Protein AF-A0A3D1PBE0-F1 (afdb_monomer_lite)

Structure (mmCIF, N/CA/C/O backbone):
data_AF-A0A3D1PBE0-F1
#
_entry.id   AF-A0A3D1PBE0-F1
#
loop_
_atom_site.group_PDB
_atom_site.id
_atom_site.type_symbol
_atom_site.label_atom_id
_atom_site.label_alt_id
_atom_site.label_comp_id
_atom_site.label_asym_id
_atom_site.label_entity_id
_atom_site.label_seq_id
_atom_site.pdbx_PDB_ins_code
_atom_site.Cartn_x
_atom_site.Cartn_y
_atom_site.Cartn_z
_atom_site.occupancy
_atom_site.B_iso_or_equiv
_atom_site.auth_seq_id
_atom_site.auth_comp_id
_atom_site.auth_asym_id
_atom_site.auth_atom_id
_atom_site.pdbx_PDB_model_num
ATOM 1 N N . MET A 1 1 ? 29.307 -0.727 -15.896 1.00 44.69 1 MET A N 1
ATOM 2 C CA . MET A 1 1 ? 28.280 -1.263 -14.972 1.00 44.69 1 MET A CA 1
ATOM 3 C C . MET A 1 1 ? 26.927 -0.732 -15.411 1.00 44.69 1 MET A C 1
ATOM 5 O O . MET A 1 1 ? 26.793 0.478 -15.527 1.00 44.69 1 MET A O 1
ATOM 9 N N . ALA A 1 2 ? 25.969 -1.600 -15.733 1.00 49.12 2 ALA A N 1
ATOM 10 C CA . ALA A 1 2 ? 24.649 -1.172 -16.19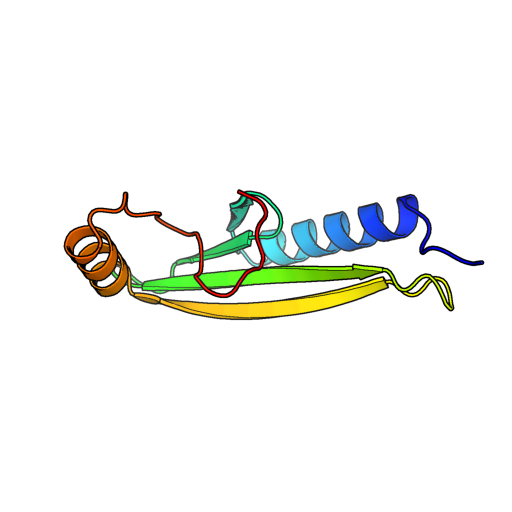1 1.00 49.12 2 ALA A CA 1
ATOM 11 C C . ALA A 1 2 ? 23.715 -1.047 -14.981 1.00 49.12 2 ALA A C 1
ATOM 13 O O . ALA A 1 2 ? 23.326 -2.048 -14.387 1.00 49.12 2 ALA A O 1
ATOM 14 N N . VAL A 1 3 ? 23.381 0.183 -14.607 1.00 58.66 3 VAL A N 1
ATOM 15 C CA . VAL A 1 3 ? 22.254 0.482 -13.714 1.00 58.66 3 VAL A CA 1
ATOM 16 C C . VAL A 1 3 ? 21.007 0.553 -14.594 1.00 58.66 3 VAL A C 1
ATOM 18 O O . VAL A 1 3 ? 21.090 1.034 -15.727 1.00 58.66 3 VAL A O 1
ATOM 21 N N . ALA A 1 4 ? 19.859 0.056 -14.121 1.00 64.31 4 ALA A N 1
ATOM 22 C CA . ALA A 1 4 ? 18.611 0.239 -14.859 1.00 64.31 4 ALA A CA 1
ATOM 23 C C . ALA A 1 4 ? 18.410 1.741 -15.114 1.00 64.31 4 ALA A C 1
ATOM 25 O O . ALA A 1 4 ? 18.462 2.543 -14.179 1.00 64.31 4 ALA A O 1
ATOM 26 N N . ARG A 1 5 ? 18.230 2.123 -16.383 1.00 80.19 5 ARG A N 1
ATOM 27 C CA . ARG A 1 5 ? 18.067 3.528 -16.776 1.00 80.19 5 ARG A CA 1
ATOM 28 C C . ARG A 1 5 ? 16.924 4.154 -15.979 1.00 80.19 5 ARG A C 1
ATOM 30 O O . ARG A 1 5 ? 15.857 3.549 -15.860 1.00 80.19 5 ARG A O 1
ATOM 37 N N . LYS A 1 6 ? 17.136 5.352 -15.433 1.00 82.56 6 LYS A N 1
ATOM 38 C CA . LYS A 1 6 ? 16.146 6.053 -14.598 1.00 82.56 6 LYS A CA 1
ATOM 39 C C . LYS A 1 6 ? 14.803 6.172 -15.321 1.00 82.56 6 LYS A C 1
ATOM 41 O O . LYS A 1 6 ? 13.757 5.984 -14.709 1.00 82.56 6 LYS A O 1
ATOM 46 N N . GLU A 1 7 ? 14.848 6.402 -16.627 1.00 86.56 7 GLU A N 1
ATOM 47 C CA . GLU A 1 7 ? 13.690 6.517 -17.510 1.00 86.56 7 GLU A CA 1
ATOM 48 C C . GLU A 1 7 ? 12.888 5.212 -17.563 1.00 86.56 7 GLU A C 1
ATOM 50 O O . GLU A 1 7 ? 11.663 5.244 -17.509 1.00 86.56 7 GLU A O 1
ATOM 55 N N . LEU A 1 8 ? 13.566 4.057 -17.601 1.00 85.31 8 LEU A N 1
ATOM 56 C CA . LEU A 1 8 ? 12.907 2.749 -17.557 1.00 85.31 8 LEU A CA 1
ATOM 57 C C . LEU A 1 8 ? 12.185 2.555 -16.223 1.00 85.31 8 LEU A C 1
ATOM 59 O O . LEU A 1 8 ? 11.035 2.129 -16.206 1.00 85.31 8 LEU A O 1
ATOM 63 N N . ILE A 1 9 ? 12.845 2.895 -15.113 1.00 86.44 9 ILE A N 1
ATOM 64 C CA . ILE A 1 9 ? 12.252 2.776 -13.777 1.00 86.44 9 ILE A CA 1
ATOM 65 C C . ILE A 1 9 ? 11.005 3.649 -13.675 1.00 86.44 9 ILE A C 1
ATOM 67 O O . ILE A 1 9 ? 9.961 3.168 -13.247 1.00 86.44 9 ILE A O 1
ATOM 71 N N . LEU A 1 10 ? 11.102 4.916 -14.081 1.00 88.75 10 LEU A N 1
ATOM 72 C CA . LEU A 1 10 ? 9.971 5.840 -14.047 1.00 88.75 10 LEU A CA 1
ATOM 73 C C . LEU A 1 10 ? 8.816 5.326 -14.904 1.00 88.75 10 LEU A C 1
ATOM 75 O O . LEU A 1 10 ? 7.704 5.213 -14.398 1.00 88.75 10 LEU A O 1
ATOM 79 N N . LYS A 1 11 ? 9.097 4.910 -16.143 1.00 92.12 11 LYS A N 1
ATOM 80 C CA . LYS A 1 11 ? 8.076 4.407 -17.063 1.00 92.12 11 LYS A CA 1
ATOM 81 C C . LYS A 1 11 ? 7.375 3.157 -16.531 1.00 92.12 11 LYS A C 1
ATOM 83 O O . LYS A 1 11 ? 6.153 3.073 -16.610 1.00 92.12 11 LYS A O 1
ATOM 88 N N . VAL A 1 12 ? 8.116 2.202 -15.963 1.00 91.50 12 VAL A N 1
ATOM 89 C CA . VAL A 1 12 ? 7.529 0.988 -15.367 1.00 91.50 12 VAL A CA 1
ATOM 90 C C . VAL A 1 12 ? 6.626 1.342 -14.186 1.00 91.50 12 VAL A C 1
ATOM 92 O O . VAL A 1 12 ? 5.503 0.846 -14.112 1.00 91.50 12 VAL A O 1
ATOM 95 N N . MET A 1 13 ? 7.076 2.215 -13.282 1.00 91.62 13 MET A N 1
ATOM 96 C CA . MET A 1 13 ? 6.284 2.597 -12.108 1.00 91.62 13 MET A CA 1
ATOM 97 C C . MET A 1 13 ? 5.045 3.420 -12.480 1.00 91.62 13 MET A C 1
ATOM 99 O O . MET A 1 13 ? 3.985 3.215 -11.893 1.00 91.62 13 MET A O 1
ATOM 103 N N . GLU A 1 14 ? 5.162 4.317 -13.459 1.00 94.31 14 GLU A N 1
ATOM 104 C CA . GLU A 1 14 ? 4.048 5.116 -13.970 1.00 94.31 14 GLU A CA 1
ATOM 105 C C . GLU A 1 14 ? 3.003 4.238 -14.660 1.00 94.31 14 GLU A C 1
ATOM 107 O O . GLU A 1 14 ? 1.832 4.295 -14.293 1.00 94.31 14 GLU A O 1
ATOM 112 N N . THR A 1 15 ? 3.435 3.358 -15.569 1.00 95.81 15 THR A N 1
ATOM 113 C CA . THR A 1 15 ? 2.534 2.422 -16.261 1.00 95.81 15 THR A CA 1
ATOM 114 C C . THR A 1 15 ? 1.827 1.522 -15.247 1.00 95.81 15 THR A C 1
ATOM 116 O O . THR A 1 15 ? 0.610 1.402 -15.263 1.00 95.81 15 THR A O 1
ATOM 119 N N . THR A 1 16 ? 2.564 0.962 -14.280 1.00 94.56 16 THR A N 1
ATOM 120 C CA . THR A 1 16 ? 1.965 0.116 -13.231 1.00 94.56 16 THR A CA 1
ATOM 121 C C . THR A 1 16 ? 0.939 0.890 -12.400 1.00 94.56 16 THR A C 1
ATOM 123 O O . THR A 1 16 ? -0.115 0.359 -12.061 1.00 94.56 16 THR A O 1
ATOM 126 N N . CYS A 1 17 ? 1.224 2.153 -12.073 1.00 95.62 17 CYS A N 1
ATOM 127 C CA . CYS A 1 17 ? 0.284 3.012 -11.363 1.00 95.62 17 CYS A CA 1
ATOM 128 C C . CYS A 1 17 ? -1.001 3.228 -12.172 1.00 95.62 17 CYS A C 1
ATOM 130 O O . CYS A 1 17 ? -2.088 3.087 -11.615 1.00 95.62 17 CYS A O 1
ATOM 132 N N . GLN A 1 18 ? -0.877 3.531 -13.467 1.00 97.12 18 GLN A N 1
ATOM 133 C CA . GLN A 1 18 ? -2.013 3.746 -14.365 1.00 97.12 18 GLN A CA 1
ATOM 134 C C . GLN A 1 18 ? -2.888 2.493 -14.466 1.00 97.12 18 GLN A C 1
ATOM 136 O O . GLN A 1 18 ? -4.092 2.589 -14.240 1.00 97.12 18 GLN A O 1
ATOM 141 N N . GLU A 1 19 ? -2.286 1.324 -14.692 1.00 96.69 19 GLU A N 1
ATOM 142 C CA . GLU A 1 19 ? -3.008 0.048 -14.800 1.00 96.69 19 GLU A CA 1
ATOM 143 C C . GLU A 1 19 ? -3.738 -0.319 -13.497 1.00 96.69 19 GLU A C 1
ATOM 145 O O . GLU A 1 19 ? -4.911 -0.689 -13.517 1.00 96.69 19 GLU A O 1
ATOM 150 N N . LEU A 1 20 ? -3.093 -0.149 -12.334 1.00 95.56 20 LEU A N 1
ATOM 151 C CA . LEU A 1 20 ? -3.741 -0.393 -11.038 1.00 95.56 20 LEU A CA 1
ATOM 152 C C . LEU A 1 20 ? -4.896 0.590 -10.782 1.00 95.56 20 LEU A C 1
ATOM 154 O O . LEU A 1 20 ? -5.947 0.192 -10.275 1.00 95.56 20 LEU A O 1
ATOM 158 N N . CYS A 1 21 ? -4.726 1.864 -11.142 1.00 96.12 21 CYS A N 1
ATOM 159 C CA . CYS A 1 21 ? -5.790 2.859 -11.012 1.00 96.12 21 CYS A CA 1
ATOM 160 C C . CYS A 1 21 ? -6.968 2.568 -11.952 1.00 96.12 21 CYS A C 1
ATOM 162 O O . CYS A 1 21 ? -8.117 2.730 -11.542 1.00 96.12 21 CYS A O 1
ATOM 164 N N . ALA A 1 22 ? -6.698 2.101 -13.174 1.00 97.12 22 ALA A N 1
ATOM 165 C CA . ALA A 1 22 ? -7.717 1.765 -14.166 1.00 97.12 22 ALA A CA 1
ATOM 166 C C . ALA A 1 22 ? -8.654 0.640 -13.696 1.00 97.12 22 ALA A C 1
ATOM 168 O O . ALA A 1 22 ? -9.846 0.672 -13.995 1.00 97.12 22 ALA A O 1
ATOM 169 N N . ILE A 1 23 ? -8.155 -0.304 -12.892 1.00 95.38 23 ILE A N 1
ATOM 170 C CA . ILE A 1 23 ? -8.971 -1.368 -12.281 1.00 95.38 23 ILE A CA 1
ATOM 171 C C . ILE A 1 23 ? -9.598 -0.968 -10.931 1.00 95.38 23 ILE A C 1
ATOM 173 O O . ILE A 1 23 ? -10.078 -1.819 -10.184 1.00 95.38 23 ILE A O 1
ATOM 177 N N . GLY A 1 24 ? -9.602 0.326 -10.595 1.00 94.25 24 GLY A N 1
ATOM 178 C CA . GLY A 1 24 ? -10.277 0.864 -9.411 1.00 94.25 24 GLY A CA 1
ATOM 179 C C . GLY A 1 24 ? -9.469 0.800 -8.112 1.00 94.25 24 GLY A C 1
ATOM 180 O O . GLY A 1 24 ? -10.016 1.062 -7.038 1.00 94.25 24 GLY A O 1
ATOM 181 N N . ILE A 1 25 ? -8.171 0.481 -8.171 1.00 95.75 25 ILE A N 1
ATOM 182 C CA . ILE A 1 25 ? -7.302 0.517 -6.992 1.00 95.75 25 ILE A CA 1
ATOM 183 C C . ILE A 1 25 ? -6.784 1.944 -6.793 1.00 95.75 25 ILE A C 1
ATOM 185 O O . ILE A 1 25 ? -6.152 2.543 -7.656 1.00 95.75 25 ILE A O 1
ATOM 189 N N . GLN A 1 26 ? -7.003 2.501 -5.606 1.00 95.94 26 GLN A N 1
ATOM 190 C CA . GLN A 1 26 ? -6.633 3.872 -5.294 1.00 95.94 26 GLN A CA 1
ATOM 191 C C . GLN A 1 26 ? -5.157 3.991 -4.902 1.00 95.94 26 GLN A C 1
ATOM 193 O O . GLN A 1 26 ? -4.711 3.394 -3.917 1.00 95.94 26 GLN A O 1
ATOM 198 N N . LYS A 1 27 ? -4.413 4.849 -5.605 1.00 95.25 27 LYS A N 1
ATOM 199 C CA . LYS A 1 27 ? -3.054 5.248 -5.223 1.00 95.25 27 LYS A CA 1
ATOM 200 C C . LYS A 1 27 ? -3.039 5.987 -3.873 1.00 95.25 27 LYS A C 1
ATOM 202 O O . LYS A 1 27 ? -3.850 6.877 -3.622 1.00 95.25 27 LYS A O 1
ATOM 207 N N . ARG A 1 28 ? -2.090 5.627 -3.001 1.00 93.44 28 ARG A N 1
ATOM 208 C CA . ARG A 1 28 ? -1.770 6.314 -1.730 1.00 93.44 28 ARG A CA 1
ATOM 209 C C . ARG A 1 28 ? -0.384 6.965 -1.798 1.00 93.44 28 ARG A C 1
ATOM 211 O O . ARG A 1 28 ? 0.065 7.338 -2.876 1.00 93.44 28 ARG A O 1
ATOM 218 N N . SER A 1 29 ? 0.325 7.085 -0.677 1.00 89.12 29 SER A N 1
ATOM 219 C CA . SER A 1 29 ? 1.718 7.556 -0.661 1.00 89.12 29 SER A CA 1
ATOM 220 C C . SER A 1 29 ? 2.692 6.538 -1.284 1.00 89.12 29 SER A C 1
ATOM 222 O O . SER A 1 29 ? 2.380 5.348 -1.386 1.00 89.12 29 SER 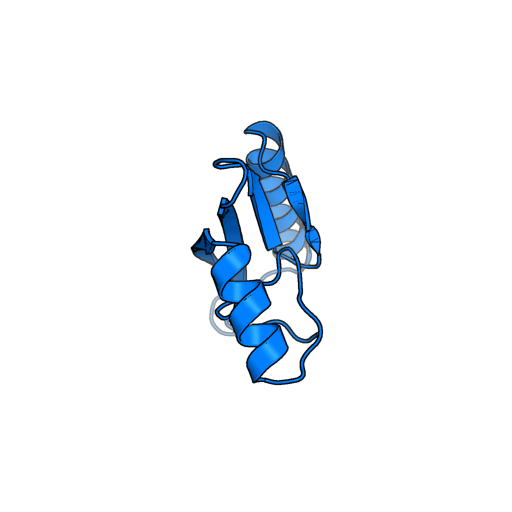A O 1
ATOM 224 N N . GLY A 1 30 ? 3.864 6.999 -1.729 1.00 88.00 30 GLY A N 1
ATOM 225 C CA . GLY A 1 30 ? 4.974 6.157 -2.197 1.00 88.00 30 GLY A CA 1
ATOM 226 C C . GLY A 1 30 ? 4.568 5.160 -3.282 1.00 88.00 30 GLY A C 1
ATOM 227 O O . GLY A 1 30 ? 4.016 5.550 -4.304 1.00 88.00 30 GLY A O 1
ATOM 228 N N . ASN A 1 31 ? 4.760 3.866 -3.027 1.00 90.56 31 ASN A N 1
ATOM 229 C CA . ASN A 1 31 ? 4.338 2.767 -3.905 1.00 90.56 31 ASN A CA 1
ATOM 230 C C . ASN A 1 31 ? 3.176 1.948 -3.322 1.00 90.56 31 ASN A C 1
ATOM 232 O O . ASN A 1 31 ? 3.050 0.757 -3.596 1.00 90.56 31 ASN A O 1
ATOM 236 N N . ILE A 1 32 ? 2.353 2.585 -2.487 1.00 92.69 32 ILE A N 1
ATOM 237 C CA . ILE A 1 32 ? 1.215 1.961 -1.812 1.00 92.69 32 ILE A CA 1
ATOM 238 C C . ILE A 1 32 ? -0.065 2.273 -2.580 1.00 92.69 32 ILE A C 1
ATOM 240 O O . ILE A 1 32 ? -0.286 3.411 -3.016 1.00 92.69 32 ILE A O 1
ATOM 244 N N . PHE A 1 33 ? -0.908 1.261 -2.706 1.00 94.94 33 PHE A N 1
ATOM 245 C CA . PHE A 1 33 ? -2.210 1.289 -3.345 1.00 94.94 33 PHE A CA 1
ATOM 246 C C . PHE A 1 33 ? -3.210 0.548 -2.458 1.00 94.94 33 PHE A C 1
ATOM 248 O O . PHE A 1 33 ? -2.844 -0.399 -1.764 1.00 94.94 33 PHE A O 1
ATOM 255 N N . THR A 1 34 ? -4.469 0.971 -2.461 1.00 95.88 34 THR A N 1
ATOM 256 C CA . THR A 1 34 ? -5.522 0.363 -1.638 1.00 95.88 34 THR A CA 1
ATOM 257 C C . THR A 1 34 ? -6.825 0.256 -2.395 1.00 95.88 34 THR A C 1
ATOM 259 O O . THR A 1 34 ? -7.150 1.142 -3.179 1.00 95.88 34 THR A O 1
ATOM 262 N N . PHE A 1 35 ? -7.626 -0.742 -2.065 1.00 95.12 35 PHE A N 1
ATOM 263 C CA . PHE A 1 35 ? -9.001 -0.860 -2.526 1.00 95.12 35 PHE A CA 1
ATOM 264 C C . PHE A 1 35 ? -9.889 -1.283 -1.356 1.00 95.12 35 PHE A C 1
ATOM 266 O O . PHE A 1 35 ? -9.444 -1.937 -0.409 1.00 95.12 35 PHE A O 1
ATOM 273 N N . LYS A 1 36 ? -11.146 -0.844 -1.373 1.00 94.50 36 LYS A N 1
ATOM 274 C CA . LYS A 1 36 ? -12.090 -1.140 -0.294 1.00 94.50 36 LYS A CA 1
ATOM 275 C C . LYS A 1 36 ? -12.630 -2.556 -0.478 1.00 94.50 36 LYS A C 1
ATOM 277 O O . LYS A 1 36 ? -13.155 -2.860 -1.541 1.00 94.50 36 LYS A O 1
ATOM 282 N N . LEU A 1 37 ? -12.527 -3.390 0.556 1.00 93.75 37 LEU A N 1
ATOM 283 C CA . LEU A 1 37 ? -13.152 -4.716 0.564 1.00 93.75 37 LEU A CA 1
ATOM 284 C C . LEU A 1 37 ? -14.541 -4.640 1.196 1.00 93.75 37 LEU A C 1
ATOM 286 O O . LEU A 1 37 ? -15.526 -5.071 0.610 1.00 93.75 37 LEU A O 1
ATOM 290 N N . ASN A 1 38 ? -14.627 -4.048 2.389 1.00 94.12 38 ASN A N 1
ATOM 291 C CA . ASN A 1 38 ? -15.886 -3.818 3.092 1.00 94.12 38 ASN A CA 1
ATOM 292 C C . ASN A 1 38 ? -15.761 -2.598 4.033 1.00 94.12 38 ASN A C 1
ATOM 294 O O . ASN A 1 38 ? -14.930 -1.715 3.807 1.00 94.12 38 ASN A O 1
ATOM 298 N N . LYS A 1 39 ? -16.637 -2.477 5.039 1.00 90.69 39 LYS A N 1
ATOM 299 C CA . LYS A 1 39 ? -16.616 -1.357 6.000 1.00 90.69 39 LYS A CA 1
ATOM 300 C C . LYS A 1 39 ? -15.437 -1.420 6.982 1.00 90.69 39 LYS A C 1
ATOM 302 O O . LYS A 1 39 ? -15.039 -0.381 7.494 1.00 90.69 39 LYS A O 1
ATOM 307 N N . GLU A 1 40 ? -14.885 -2.603 7.218 1.00 93.00 40 GLU A N 1
ATOM 308 C CA . GLU A 1 40 ? -13.892 -2.879 8.263 1.00 93.00 40 GLU A CA 1
ATOM 309 C C . GLU A 1 40 ? -12.513 -3.235 7.698 1.00 93.00 40 GLU A C 1
ATOM 311 O O . GLU A 1 40 ? -11.508 -3.099 8.394 1.00 93.00 40 GLU A O 1
ATOM 316 N N . ALA A 1 41 ? -12.452 -3.662 6.436 1.00 93.69 41 ALA A N 1
ATOM 317 C CA . ALA A 1 41 ? -11.246 -4.152 5.793 1.00 93.69 41 ALA A CA 1
ATOM 318 C C . ALA A 1 41 ? -10.918 -3.404 4.497 1.00 93.69 41 ALA A C 1
ATOM 320 O O . ALA A 1 41 ? -11.791 -3.074 3.682 1.00 93.69 41 ALA A O 1
ATOM 321 N N . ILE A 1 42 ? -9.620 -3.204 4.283 1.00 95.19 42 ILE A N 1
ATOM 322 C CA . ILE A 1 42 ? -9.056 -2.734 3.018 1.00 95.19 42 ILE A CA 1
ATOM 323 C C . ILE A 1 42 ? -8.105 -3.787 2.451 1.00 95.19 42 ILE A C 1
ATOM 325 O O . ILE A 1 42 ? -7.381 -4.449 3.194 1.00 95.19 42 ILE A O 1
ATOM 329 N N . GLY A 1 43 ? -8.097 -3.929 1.132 1.00 93.94 43 GLY A N 1
ATOM 330 C CA . GLY A 1 43 ? -7.022 -4.596 0.414 1.00 93.94 43 GLY A CA 1
ATOM 331 C C . GLY A 1 43 ? -5.926 -3.588 0.092 1.00 93.94 43 GLY A C 1
ATOM 332 O O . GLY A 1 43 ? -6.203 -2.397 -0.092 1.00 93.94 43 GLY A O 1
ATOM 333 N N . TRP A 1 44 ? -4.680 -4.041 0.027 1.00 93.56 44 TRP A N 1
ATOM 334 C CA . TRP A 1 44 ? -3.556 -3.187 -0.331 1.00 93.56 44 TRP A CA 1
ATOM 335 C C . TRP A 1 44 ? -2.558 -3.898 -1.242 1.00 93.56 44 TRP A C 1
ATOM 337 O O . TRP A 1 44 ? -2.421 -5.121 -1.216 1.00 93.56 44 TRP A O 1
ATOM 347 N N . VAL A 1 45 ? -1.868 -3.092 -2.048 1.00 93.00 45 VAL A N 1
ATOM 348 C CA . VAL A 1 45 ? -0.751 -3.492 -2.907 1.00 93.00 45 VAL A CA 1
ATOM 349 C C . VAL A 1 45 ? 0.401 -2.523 -2.664 1.00 93.00 45 VAL A C 1
ATOM 351 O O . VAL A 1 45 ? 0.234 -1.306 -2.743 1.00 93.00 45 VAL A O 1
ATOM 354 N N . GLY A 1 46 ? 1.569 -3.059 -2.343 1.00 92.19 46 GLY A N 1
ATOM 355 C CA . GLY A 1 46 ? 2.820 -2.343 -2.162 1.00 92.19 46 GLY A CA 1
ATOM 356 C C . GLY A 1 46 ? 3.844 -2.780 -3.184 1.00 92.19 46 GLY A C 1
ATOM 357 O O . GLY A 1 46 ? 4.119 -3.968 -3.287 1.00 92.19 46 GLY A O 1
ATOM 358 N N . LEU A 1 47 ? 4.441 -1.846 -3.919 1.00 90.44 47 LEU A N 1
ATOM 359 C CA . LEU A 1 47 ? 5.475 -2.186 -4.897 1.00 90.44 47 LEU A CA 1
ATOM 360 C C . LEU A 1 47 ? 6.865 -1.896 -4.327 1.00 90.44 47 LEU A C 1
ATOM 362 O O . LEU A 1 47 ? 7.323 -0.748 -4.295 1.00 90.44 47 LEU A O 1
ATOM 366 N N . ASN A 1 48 ? 7.548 -2.957 -3.907 1.00 86.88 48 ASN A N 1
ATOM 367 C CA . ASN A 1 48 ? 8.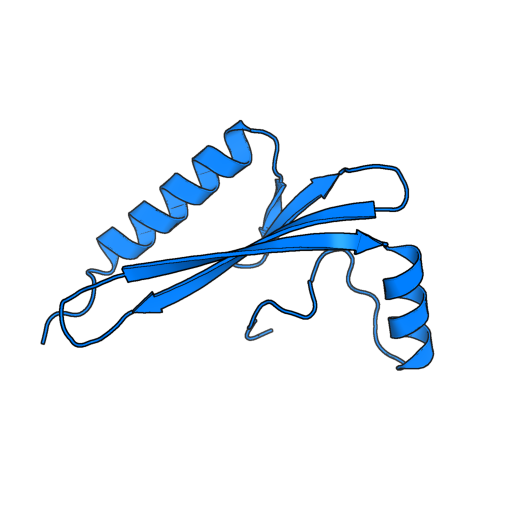967 -2.900 -3.582 1.00 86.88 48 ASN A CA 1
ATOM 368 C C . ASN A 1 48 ? 9.773 -2.954 -4.883 1.00 86.88 48 ASN A C 1
ATOM 370 O O . ASN A 1 48 ? 9.418 -3.685 -5.807 1.00 86.88 48 ASN A O 1
ATOM 374 N N . ARG A 1 49 ? 10.876 -2.206 -4.962 1.00 85.56 49 ARG A N 1
ATOM 375 C CA . ARG A 1 49 ? 11.777 -2.250 -6.120 1.00 85.56 49 ARG A CA 1
ATOM 376 C C . ARG A 1 49 ? 13.210 -2.518 -5.693 1.00 85.56 49 ARG A C 1
ATOM 378 O O . ARG A 1 49 ? 13.675 -1.953 -4.708 1.00 85.56 49 ARG A O 1
ATOM 385 N N . ALA A 1 50 ? 13.915 -3.311 -6.486 1.00 81.38 50 ALA A N 1
ATOM 386 C CA . ALA A 1 50 ? 15.354 -3.480 -6.386 1.00 81.38 50 ALA A CA 1
ATOM 387 C C . ALA A 1 50 ? 15.988 -3.190 -7.747 1.00 81.38 50 ALA A C 1
ATOM 389 O O . ALA A 1 50 ? 15.546 -3.702 -8.777 1.00 81.38 50 ALA A O 1
ATOM 390 N N . VAL A 1 51 ? 17.035 -2.368 -7.744 1.00 75.69 51 VAL A N 1
ATOM 391 C CA . VAL A 1 51 ? 17.868 -2.115 -8.921 1.00 75.69 51 VAL A CA 1
ATOM 392 C C . VAL A 1 51 ? 19.198 -2.803 -8.663 1.00 75.69 51 VAL A C 1
ATOM 394 O O . VAL A 1 51 ? 19.929 -2.407 -7.756 1.00 75.69 51 VAL A O 1
ATOM 397 N N . A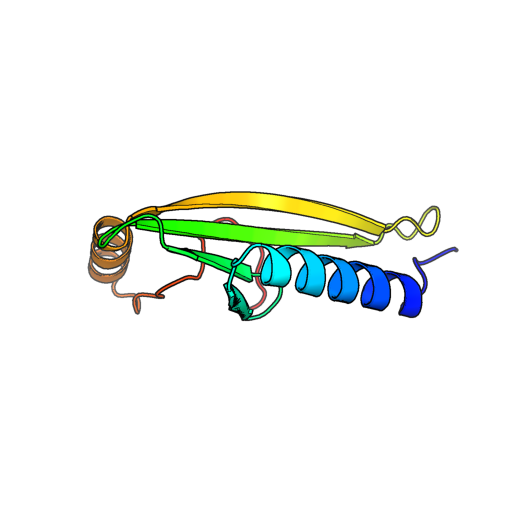RG A 1 52 ? 19.500 -3.873 -9.404 1.00 68.31 52 ARG A N 1
ATOM 398 C CA . ARG A 1 52 ? 20.799 -4.547 -9.283 1.00 68.31 52 ARG A CA 1
ATOM 399 C C . ARG A 1 52 ? 21.802 -3.884 -10.227 1.00 68.31 52 ARG A C 1
ATOM 401 O O . ARG A 1 52 ? 21.535 -3.735 -11.415 1.00 68.31 52 ARG A O 1
ATOM 408 N N . ASN A 1 53 ? 22.973 -3.528 -9.693 1.00 58.25 53 ASN A N 1
ATOM 409 C CA . ASN A 1 53 ? 24.066 -2.889 -10.446 1.00 58.25 53 ASN A CA 1
ATOM 410 C C . ASN A 1 53 ? 24.729 -3.825 -11.482 1.00 58.25 53 ASN A C 1
ATOM 412 O O . ASN A 1 53 ? 25.443 -3.362 -12.373 1.00 58.25 53 ASN A O 1
ATOM 416 N N . TYR A 1 54 ? 24.477 -5.136 -11.383 1.00 52.78 54 TYR A N 1
ATOM 417 C CA . TYR A 1 54 ? 24.892 -6.143 -12.357 1.00 52.78 54 TYR A CA 1
ATOM 418 C C . TYR A 1 54 ? 23.712 -6.484 -13.279 1.00 52.78 54 TYR A C 1
ATOM 420 O O . TYR A 1 54 ? 22.773 -7.161 -12.867 1.00 52.78 54 TYR A O 1
ATOM 428 N N . GLY A 1 55 ? 23.763 -5.989 -14.520 1.00 60.53 55 GLY A N 1
ATOM 429 C CA . GLY A 1 55 ? 22.834 -6.361 -15.597 1.00 60.53 55 GLY A CA 1
ATOM 430 C C . GLY A 1 55 ? 21.716 -5.364 -15.922 1.00 60.53 55 GLY A C 1
ATOM 431 O O . GLY A 1 55 ? 20.886 -5.669 -16.769 1.00 60.53 55 GLY A O 1
ATOM 432 N N . GLY A 1 56 ? 21.665 -4.182 -15.294 1.00 68.06 56 GLY A N 1
ATOM 433 C CA . GLY A 1 56 ? 20.662 -3.156 -15.622 1.00 68.06 56 GLY A CA 1
ATOM 434 C C . GLY A 1 56 ? 19.220 -3.572 -15.323 1.00 68.06 56 GLY A C 1
ATOM 435 O O . GLY A 1 56 ? 18.287 -3.028 -15.912 1.00 68.06 56 GLY A O 1
ATOM 436 N N . LEU A 1 57 ? 19.041 -4.548 -14.432 1.00 78.19 57 LEU A N 1
ATOM 437 C CA . LEU A 1 57 ? 17.770 -5.222 -14.207 1.00 78.19 57 LEU A CA 1
ATOM 438 C C . LEU A 1 57 ? 16.973 -4.510 -13.107 1.00 78.19 57 LEU A C 1
ATOM 440 O O . LEU A 1 57 ? 17.456 -4.317 -11.986 1.00 78.19 57 LEU A O 1
ATOM 444 N N . LEU A 1 58 ? 15.746 -4.118 -13.448 1.00 85.00 58 LEU A N 1
ATOM 445 C CA . LEU A 1 58 ? 14.748 -3.621 -12.508 1.00 85.00 58 LEU A CA 1
ATOM 446 C C . LEU A 1 58 ? 13.878 -4.795 -12.061 1.00 85.00 58 LEU A C 1
ATOM 448 O O . LEU A 1 58 ? 13.160 -5.373 -12.871 1.00 85.00 58 LEU A O 1
ATOM 452 N N . ALA A 1 59 ? 13.922 -5.121 -10.772 1.00 85.38 59 ALA A N 1
ATOM 453 C CA . ALA A 1 59 ? 12.991 -6.057 -10.159 1.00 85.38 59 ALA A CA 1
ATOM 454 C C . ALA A 1 59 ? 11.914 -5.273 -9.403 1.00 85.38 59 ALA A C 1
ATOM 456 O O . ALA A 1 59 ? 12.238 -4.432 -8.560 1.00 85.38 59 ALA A O 1
ATOM 457 N N . VAL A 1 60 ? 10.645 -5.560 -9.691 1.00 87.44 60 VAL A N 1
ATOM 458 C CA . VAL A 1 60 ? 9.490 -5.034 -8.955 1.00 87.44 60 VAL A CA 1
ATOM 459 C C . VAL A 1 60 ? 8.801 -6.210 -8.277 1.00 87.44 60 VAL A C 1
ATOM 461 O O . VAL A 1 60 ? 8.437 -7.174 -8.942 1.00 87.44 60 VAL A O 1
ATOM 464 N N . ASN A 1 61 ? 8.648 -6.139 -6.958 1.00 88.62 61 A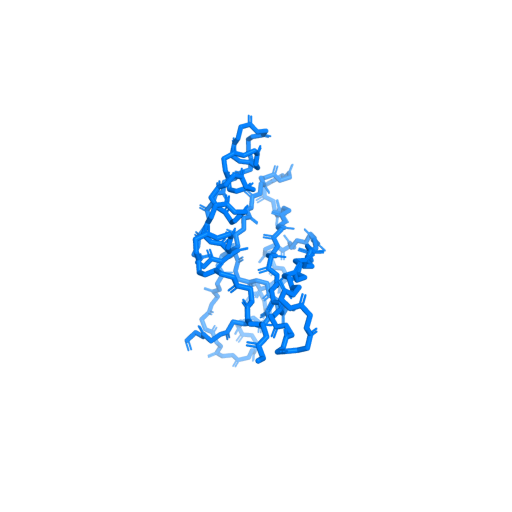SN A N 1
ATOM 465 C CA . ASN A 1 61 ? 7.956 -7.144 -6.165 1.00 88.62 61 ASN A CA 1
ATOM 466 C C . ASN A 1 61 ? 6.645 -6.553 -5.625 1.00 88.62 61 ASN A C 1
ATOM 468 O O . ASN A 1 61 ? 6.705 -5.677 -4.750 1.00 88.62 61 ASN A O 1
ATOM 472 N N . PRO A 1 62 ? 5.480 -6.997 -6.125 1.00 90.12 62 PRO A N 1
ATOM 473 C CA . PRO A 1 62 ? 4.208 -6.651 -5.523 1.00 90.12 62 PRO A CA 1
ATOM 474 C C . PRO A 1 62 ? 4.017 -7.445 -4.228 1.00 90.12 62 PRO A C 1
ATOM 476 O O . PRO A 1 62 ? 3.961 -8.671 -4.226 1.00 90.12 62 PRO A O 1
ATOM 479 N N . VAL A 1 63 ? 3.875 -6.735 -3.118 1.00 90.50 63 VAL A N 1
ATOM 480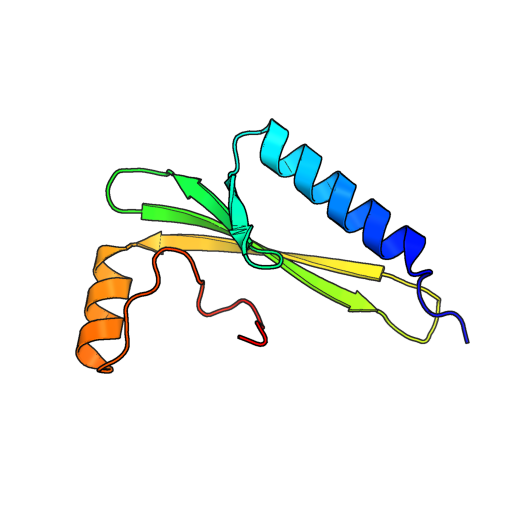 C CA . VAL A 1 63 ? 3.407 -7.294 -1.851 1.00 90.50 63 VAL A CA 1
ATOM 481 C C . VAL A 1 63 ? 1.938 -6.937 -1.721 1.00 90.50 63 VAL A C 1
ATOM 483 O O . VAL A 1 63 ? 1.576 -5.767 -1.822 1.00 90.50 63 VAL A O 1
ATOM 486 N N . VAL A 1 64 ? 1.088 -7.937 -1.535 1.00 91.00 64 VAL A N 1
ATOM 487 C CA . VAL A 1 64 ? -0.360 -7.750 -1.436 1.00 91.00 64 VAL A CA 1
ATOM 488 C C . VAL A 1 64 ? -0.860 -8.253 -0.095 1.00 91.00 64 VAL A C 1
ATOM 490 O O . VAL A 1 64 ? -0.278 -9.165 0.491 1.00 91.00 64 VAL A O 1
ATOM 493 N N . GLY A 1 65 ? -1.949 -7.674 0.394 1.00 91.44 65 GLY A N 1
ATOM 494 C CA . GLY A 1 65 ? -2.546 -8.133 1.637 1.00 91.44 65 GLY A CA 1
ATOM 495 C C . GLY A 1 65 ? -3.914 -7.541 1.917 1.00 91.44 65 GLY A C 1
ATOM 496 O O . GLY A 1 65 ? -4.417 -6.675 1.199 1.00 91.44 65 GLY A O 1
ATOM 497 N N . VAL A 1 66 ? -4.499 -8.022 3.007 1.00 92.31 66 VAL A N 1
ATOM 498 C CA . VAL A 1 66 ? -5.748 -7.522 3.579 1.00 92.31 66 VAL A CA 1
ATOM 499 C C . VAL A 1 66 ? -5.438 -6.949 4.953 1.00 92.31 66 VAL A C 1
ATOM 501 O O . VAL A 1 66 ? -4.672 -7.531 5.716 1.00 92.31 66 VAL A O 1
ATOM 504 N N . ARG A 1 67 ? -6.025 -5.795 5.258 1.00 91.62 67 ARG A N 1
ATOM 505 C CA . ARG A 1 67 ? -5.854 -5.082 6.521 1.00 91.62 67 ARG A CA 1
ATOM 506 C C . ARG A 1 67 ? -7.217 -4.868 7.164 1.00 91.62 67 ARG A C 1
ATOM 508 O O . ARG A 1 67 ? -8.044 -4.134 6.620 1.00 91.62 67 ARG A O 1
ATOM 515 N N . TYR A 1 68 ? -7.431 -5.489 8.322 1.00 92.94 68 TYR A N 1
ATOM 516 C CA . TYR A 1 68 ? -8.590 -5.233 9.176 1.00 92.94 68 TYR A CA 1
ATOM 517 C C . TYR A 1 68 ? -8.319 -4.002 10.038 1.00 92.94 68 TYR A C 1
ATOM 519 O O . TYR A 1 68 ? -7.464 -4.014 10.920 1.00 92.94 68 TYR A O 1
ATOM 527 N N . GLN A 1 69 ? -9.052 -2.924 9.782 1.00 91.75 69 GLN A N 1
ATOM 528 C CA . GLN A 1 69 ? -8.757 -1.611 10.355 1.00 91.75 69 GLN A CA 1
ATOM 529 C C . GLN A 1 69 ? -8.974 -1.564 11.867 1.00 91.75 69 GLN A C 1
ATOM 531 O O . GLN A 1 69 ? -8.273 -0.829 12.556 1.00 91.75 69 GLN A O 1
ATOM 536 N N . ILE A 1 70 ? -9.918 -2.356 12.384 1.00 92.31 70 ILE A N 1
ATOM 537 C CA . ILE A 1 70 ? -10.198 -2.437 13.823 1.00 92.31 70 ILE A CA 1
ATOM 538 C C . ILE A 1 70 ? -8.987 -3.008 14.563 1.00 92.31 70 ILE A C 1
ATOM 540 O O . ILE A 1 70 ? -8.519 -2.388 15.511 1.00 92.31 70 ILE A O 1
ATOM 544 N N . ILE A 1 71 ? -8.435 -4.127 14.082 1.00 91.56 71 ILE A N 1
ATOM 545 C CA . ILE A 1 71 ? -7.264 -4.777 14.689 1.00 91.56 71 ILE A CA 1
ATOM 546 C C . ILE A 1 71 ? -6.076 -3.815 14.698 1.00 91.56 71 ILE A C 1
ATOM 548 O O . ILE A 1 71 ? -5.428 -3.620 15.718 1.00 91.56 71 ILE A O 1
ATOM 552 N N . GLU A 1 72 ? -5.826 -3.159 13.572 1.00 91.44 72 GLU A N 1
ATOM 553 C CA . GLU A 1 72 ? -4.711 -2.226 13.424 1.00 91.44 72 GLU A CA 1
ATOM 554 C C . GLU A 1 72 ? -4.842 -0.984 14.303 1.00 91.44 72 GLU A C 1
ATOM 556 O O . GLU A 1 72 ? -3.844 -0.463 14.798 1.00 91.44 72 GLU A O 1
ATOM 561 N N . LYS A 1 73 ? -6.071 -0.503 14.508 1.00 91.69 73 LYS A N 1
ATOM 562 C CA . LYS A 1 73 ? -6.343 0.583 15.445 1.00 91.69 73 LYS A CA 1
ATOM 563 C C . LYS A 1 73 ? -6.069 0.136 16.881 1.00 91.69 73 LYS A C 1
ATOM 565 O O . LYS A 1 73 ? -5.351 0.830 17.587 1.00 91.69 73 LYS A O 1
ATOM 570 N N . THR A 1 74 ? -6.560 -1.040 17.274 1.00 93.44 74 THR A N 1
ATOM 571 C CA . THR A 1 74 ? -6.309 -1.610 18.604 1.00 93.44 74 THR A CA 1
ATOM 572 C C . THR A 1 74 ? -4.817 -1.811 18.869 1.00 93.44 74 THR A C 1
ATOM 574 O O . THR A 1 74 ? -4.341 -1.464 19.944 1.00 93.44 74 THR A O 1
ATOM 577 N N . LEU A 1 75 ? -4.061 -2.320 17.891 1.00 91.62 75 LEU A N 1
ATOM 578 C CA . LEU A 1 75 ? -2.610 -2.475 18.015 1.00 91.62 75 LEU A CA 1
ATOM 579 C C . LEU A 1 75 ? -1.904 -1.125 18.178 1.00 91.62 75 LEU A C 1
ATOM 581 O O . LEU A 1 75 ? -1.049 -0.992 19.047 1.00 91.62 75 LEU A O 1
ATOM 585 N N . ALA A 1 76 ? -2.286 -0.112 17.394 1.00 90.75 76 ALA A N 1
ATOM 586 C CA . ALA A 1 76 ? -1.724 1.230 17.532 1.00 90.75 76 ALA A CA 1
ATOM 587 C C . ALA A 1 76 ? -1.987 1.822 18.929 1.00 90.75 76 ALA A C 1
ATOM 589 O O . ALA A 1 76 ? -1.067 2.370 19.533 1.00 90.75 76 ALA A O 1
ATOM 590 N N . ASP A 1 77 ? -3.202 1.648 19.458 1.00 93.94 77 ASP A N 1
ATOM 591 C CA . ASP A 1 77 ? -3.578 2.113 20.796 1.00 93.94 77 ASP A CA 1
ATOM 592 C C . ASP A 1 77 ? -2.756 1.404 21.893 1.00 93.94 77 ASP A C 1
ATOM 594 O O . ASP A 1 77 ? -2.234 2.067 22.789 1.00 93.94 77 ASP A O 1
ATOM 598 N N . ILE A 1 78 ? -2.572 0.079 21.796 1.00 95.94 78 ILE A N 1
ATOM 599 C CA . ILE A 1 78 ? -1.744 -0.709 22.733 1.00 95.94 78 ILE A CA 1
ATOM 600 C C . ILE A 1 78 ? -0.278 -0.259 22.698 1.00 95.94 78 ILE A C 1
ATOM 602 O O . ILE A 1 78 ? 0.368 -0.159 23.738 1.00 95.94 78 ILE A O 1
ATOM 606 N N . GLU A 1 79 ? 0.256 0.025 21.510 1.00 93.31 79 GLU A N 1
ATOM 607 C CA . GLU A 1 79 ? 1.644 0.461 21.335 1.00 93.31 79 GLU A CA 1
ATOM 608 C C . GLU A 1 79 ? 1.864 1.954 21.642 1.00 93.31 79 GLU A C 1
ATOM 610 O O . GLU A 1 79 ? 2.996 2.433 21.553 1.00 93.31 79 GLU A O 1
ATOM 615 N N . GLY A 1 80 ? 0.807 2.713 21.956 1.00 92.69 80 GLY A N 1
ATOM 616 C CA . GLY A 1 80 ? 0.883 4.167 22.130 1.00 92.69 80 GLY A CA 1
ATOM 617 C C . GLY A 1 80 ? 1.270 4.914 20.846 1.00 92.69 80 GLY A C 1
ATOM 618 O O . GLY A 1 80 ? 1.833 6.009 20.903 1.00 92.69 80 GLY A O 1
ATOM 619 N N . LYS A 1 81 ? 1.005 4.325 19.674 1.00 91.06 81 LYS A N 1
ATOM 620 C CA . LYS A 1 81 ? 1.324 4.891 18.358 1.00 91.06 81 LYS A CA 1
ATOM 621 C C . LYS A 1 81 ? 0.087 5.488 17.699 1.00 91.06 81 LYS A C 1
ATOM 623 O O . LYS A 1 81 ? -1.049 5.090 17.932 1.00 91.06 81 LYS A O 1
ATOM 628 N N . LYS A 1 82 ? 0.308 6.430 16.781 1.00 89.75 82 LYS A N 1
ATOM 629 C CA . LYS A 1 82 ? -0.769 6.975 15.950 1.00 89.75 82 LYS A CA 1
ATOM 630 C C . LYS A 1 82 ? -1.213 5.943 14.911 1.00 89.75 82 LYS A C 1
ATOM 632 O O . LYS A 1 82 ? -0.402 5.482 14.110 1.00 89.75 82 LYS A O 1
ATOM 637 N N . PHE A 1 83 ? -2.511 5.648 14.867 1.00 90.06 83 PHE A N 1
ATOM 638 C CA . PHE A 1 83 ? -3.096 4.799 13.828 1.00 90.06 83 PHE A CA 1
ATOM 639 C C . PHE A 1 83 ? -2.858 5.369 12.419 1.00 90.06 83 PHE A C 1
ATOM 641 O O . PHE A 1 83 ? -3.121 6.546 12.152 1.00 90.06 83 PHE A O 1
ATOM 648 N N . HIS A 1 84 ? -2.428 4.505 11.495 1.00 87.81 84 HIS A N 1
ATOM 649 C CA . HIS A 1 84 ? -2.298 4.825 10.077 1.00 87.81 84 HIS A CA 1
ATOM 650 C C . HIS A 1 84 ? -3.338 4.057 9.256 1.00 87.81 84 HIS A C 1
ATOM 652 O O . HIS A 1 84 ? -3.421 2.831 9.306 1.00 87.81 84 HIS A O 1
ATOM 658 N N . SER A 1 85 ? -4.105 4.775 8.436 1.00 87.50 85 SER A N 1
ATOM 659 C CA . SER A 1 85 ? -5.279 4.223 7.744 1.00 87.50 85 SER A CA 1
ATOM 660 C C . SER A 1 85 ? -4.979 3.306 6.554 1.00 87.50 85 SER A C 1
ATOM 662 O O . SER A 1 85 ? -5.901 2.699 6.017 1.00 87.50 85 SER A O 1
ATOM 664 N N . TYR A 1 86 ? -3.726 3.207 6.107 1.00 84.88 86 TYR A N 1
ATOM 665 C CA . TYR A 1 86 ? -3.366 2.441 4.908 1.00 84.88 86 TYR A CA 1
ATOM 666 C C . TYR A 1 86 ? -1.901 2.006 4.831 1.00 84.88 86 TYR A C 1
ATOM 668 O O . TYR A 1 86 ? -1.524 1.406 3.830 1.00 84.88 86 TYR A O 1
ATOM 676 N N . LEU A 1 87 ? -1.059 2.338 5.815 1.00 81.06 87 LEU A N 1
ATOM 677 C CA . LEU A 1 87 ? 0.344 1.937 5.809 1.00 81.06 87 LEU A CA 1
ATOM 678 C C . LEU A 1 87 ? 0.436 0.481 6.292 1.00 81.06 87 LEU A C 1
ATOM 680 O O . LEU A 1 87 ? 0.116 0.218 7.455 1.00 81.06 87 LEU A O 1
ATOM 684 N N . PRO A 1 88 ? 0.826 -0.468 5.432 1.00 70.38 88 PRO A N 1
ATOM 685 C CA . PRO A 1 88 ? 0.958 -1.859 5.828 1.00 70.38 88 PRO A CA 1
ATOM 686 C C . PRO A 1 88 ? 2.291 -2.103 6.558 1.00 70.38 88 PRO A C 1
ATOM 688 O O . PRO A 1 88 ? 3.285 -1.443 6.251 1.00 70.38 88 PRO A O 1
ATOM 691 N N . PRO A 1 89 ? 2.346 -3.084 7.474 1.00 63.31 89 PRO A N 1
ATOM 692 C CA . PRO A 1 89 ? 3.538 -3.365 8.281 1.00 63.31 89 PRO A CA 1
ATOM 693 C C . PRO A 1 89 ? 4.709 -3.969 7.484 1.00 63.31 89 PRO A C 1
ATOM 695 O O . PRO A 1 89 ? 5.832 -4.002 7.974 1.00 63.31 89 PRO A O 1
ATOM 698 N N . THR A 1 90 ? 4.465 -4.466 6.266 1.00 59.03 90 THR A N 1
ATOM 699 C CA . THR A 1 90 ? 5.431 -5.258 5.479 1.00 59.03 90 THR A CA 1
ATOM 700 C C . THR A 1 90 ? 6.006 -4.537 4.261 1.00 59.03 90 THR A C 1
ATOM 702 O O . THR A 1 90 ? 6.832 -5.108 3.545 1.00 59.03 90 THR A O 1
ATOM 705 N N . ILE A 1 91 ? 5.611 -3.288 4.000 1.00 57.34 91 ILE A N 1
ATOM 706 C CA . ILE A 1 91 ? 6.308 -2.479 2.997 1.00 57.34 91 ILE A CA 1
ATOM 707 C C . ILE A 1 91 ? 7.493 -1.815 3.685 1.00 57.34 91 ILE A C 1
ATOM 709 O O . ILE A 1 91 ? 7.326 -1.076 4.651 1.00 57.34 91 ILE A O 1
ATOM 713 N N . SER A 1 92 ? 8.693 -2.053 3.151 1.00 51.53 92 SER A N 1
ATOM 714 C CA . SER A 1 92 ? 9.879 -1.295 3.535 1.00 51.53 92 SER A CA 1
ATOM 715 C C . SER A 1 92 ? 9.712 0.134 3.027 1.00 51.53 92 SER A C 1
ATOM 717 O O . SER A 1 92 ? 9.957 0.447 1.862 1.00 51.53 92 SER A O 1
ATOM 719 N N . THR A 1 93 ? 9.193 0.995 3.890 1.00 50.34 93 THR A N 1
ATOM 720 C CA . THR A 1 93 ? 9.061 2.423 3.639 1.00 50.34 93 THR A CA 1
ATOM 721 C C . THR A 1 93 ? 10.103 3.158 4.468 1.00 50.34 93 THR A C 1
ATOM 723 O O . THR A 1 93 ? 10.120 3.016 5.688 1.00 50.34 93 THR A O 1
ATOM 726 N N . HIS A 1 94 ? 10.934 3.981 3.827 1.00 39.22 94 HIS A N 1
ATOM 727 C CA . HIS A 1 94 ? 11.482 5.148 4.514 1.00 39.22 94 HIS A CA 1
ATOM 728 C C . HIS A 1 94 ? 10.304 6.112 4.699 1.00 39.22 94 HIS A C 1
ATOM 730 O O . HIS A 1 94 ? 9.819 6.664 3.710 1.00 39.22 94 HIS A O 1
ATOM 736 N N . ILE A 1 95 ? 9.776 6.204 5.919 1.00 39.06 95 ILE A N 1
ATOM 737 C CA . ILE A 1 95 ? 8.792 7.221 6.318 1.00 39.06 95 ILE A CA 1
ATOM 738 C C . ILE A 1 95 ? 9.550 8.311 7.051 1.00 39.06 95 ILE A C 1
ATOM 740 O O . ILE A 1 95 ? 10.394 7.933 7.894 1.00 39.06 95 ILE A O 1
#

pLDDT: mean 84.78, std 14.51, range [39.06, 97.12]

Sequence (95 aa):
MAVARKELILKVMETTCQELCAIGIQKRSGNIFTFKLNKEAIGWVGLNRAVRNYGGLLAVNPVVGVRYQIIEKTLADIEGKKFHSYLPPTISTHI

Secondary structure (DSSP, 8-state):
--PPPHHHHHHHHHHHHHHHHHTTPEE-STTEEEEE-SSSEEEEEEEEEEEETTTTEEEEEEEEEEEEHHHHHHHHHHTTPPP-SS--TTS----

Foldseek 3Di:
DAWQPPVNVVVVLVVVVVVCVVVPWADDPDQKTWDDPDPFKIKIWGWDWDTDPPPSDIDTDIDIDMDGQVVQVVVCVVVVHDRDPGDDPPHPDPD

Radius of gyration: 15.73 Å; chains: 1; bounding box: 45×16×40 Å